Protein AF-A0A972DRQ2-F1 (afdb_monomer_lite)

pLDDT: mean 82.38, std 14.59, range [56.91, 97.81]

Structure (mmCIF, N/CA/C/O backbone):
data_AF-A0A972DRQ2-F1
#
_entry.id   AF-A0A972DRQ2-F1
#
loop_
_atom_site.group_PDB
_atom_site.id
_atom_site.type_symbol
_atom_site.label_atom_id
_atom_site.label_alt_id
_atom_site.label_comp_id
_atom_site.label_asym_id
_atom_site.label_entity_id
_atom_site.label_seq_id
_atom_site.pdbx_PDB_ins_code
_atom_site.Cartn_x
_atom_site.Cartn_y
_atom_site.Cartn_z
_atom_site.occupancy
_atom_site.B_iso_or_equiv
_atom_site.auth_seq_id
_atom_site.auth_comp_id
_atom_site.auth_asym_id
_atom_site.auth_atom_id
_atom_site.pdbx_PDB_model_num
ATOM 1 N N . MET A 1 1 ? 39.280 -11.459 -43.786 1.00 61.72 1 MET A N 1
ATOM 2 C CA . MET A 1 1 ? 39.387 -11.276 -42.315 1.00 61.72 1 MET A CA 1
ATOM 3 C C . MET A 1 1 ? 38.218 -10.493 -41.696 1.00 61.72 1 MET A C 1
ATOM 5 O O . MET A 1 1 ? 38.332 -10.025 -40.567 1.00 61.72 1 MET A O 1
ATOM 9 N N . THR A 1 2 ? 37.071 -10.400 -42.377 1.00 60.66 2 THR A N 1
ATOM 10 C CA . THR A 1 2 ? 35.934 -9.570 -41.927 1.00 60.66 2 THR A CA 1
ATOM 11 C C . THR A 1 2 ? 34.751 -10.431 -41.475 1.00 60.66 2 THR A C 1
ATOM 13 O O . THR A 1 2 ? 34.100 -10.125 -40.485 1.00 60.66 2 THR A O 1
ATOM 16 N N . THR A 1 3 ? 34.552 -11.589 -42.112 1.00 60.53 3 THR A N 1
ATOM 17 C CA . THR A 1 3 ? 33.391 -12.465 -41.889 1.00 60.53 3 THR A CA 1
ATOM 18 C C . THR A 1 3 ? 33.343 -13.077 -40.487 1.00 60.53 3 THR A C 1
ATOM 20 O O . THR A 1 3 ? 32.291 -13.094 -39.866 1.00 60.53 3 THR A O 1
ATOM 23 N N . ARG A 1 4 ? 34.485 -13.512 -39.933 1.00 72.31 4 ARG A N 1
ATOM 24 C CA . ARG A 1 4 ? 34.555 -14.061 -38.562 1.00 72.31 4 ARG A CA 1
ATOM 25 C C . ARG A 1 4 ? 34.300 -13.012 -37.475 1.00 72.31 4 ARG A C 1
ATOM 27 O O . ARG A 1 4 ? 33.722 -13.342 -36.449 1.00 72.31 4 ARG A O 1
ATOM 34 N N . ARG A 1 5 ? 34.712 -11.759 -37.706 1.00 70.56 5 ARG A N 1
ATOM 35 C CA . ARG A 1 5 ? 34.474 -10.645 -36.771 1.00 70.56 5 ARG A CA 1
ATOM 36 C C . ARG A 1 5 ? 33.010 -10.208 -36.777 1.00 70.56 5 ARG A C 1
ATOM 38 O O . ARG A 1 5 ? 32.465 -9.927 -35.719 1.00 70.56 5 ARG A O 1
ATOM 45 N N . LEU A 1 6 ? 32.374 -10.228 -37.948 1.00 70.94 6 LEU A N 1
ATOM 46 C CA . LEU A 1 6 ? 30.940 -9.969 -38.087 1.00 70.94 6 LEU A CA 1
ATOM 47 C C . LEU A 1 6 ? 30.089 -11.084 -37.463 1.00 70.94 6 LEU A C 1
ATOM 49 O O . LEU A 1 6 ? 29.118 -10.791 -36.776 1.00 70.94 6 LEU A O 1
ATOM 53 N N . LEU A 1 7 ? 30.485 -12.349 -37.637 1.00 74.19 7 LEU A N 1
ATOM 54 C CA . LEU A 1 7 ? 29.752 -13.491 -37.085 1.00 74.19 7 LEU A CA 1
ATOM 55 C C . LEU A 1 7 ? 29.771 -13.508 -35.546 1.00 74.19 7 LEU A C 1
ATOM 57 O O . LEU A 1 7 ? 28.745 -13.761 -34.924 1.00 74.19 7 LEU A O 1
ATOM 61 N N . LEU A 1 8 ? 30.916 -13.191 -34.931 1.00 70.25 8 LEU A 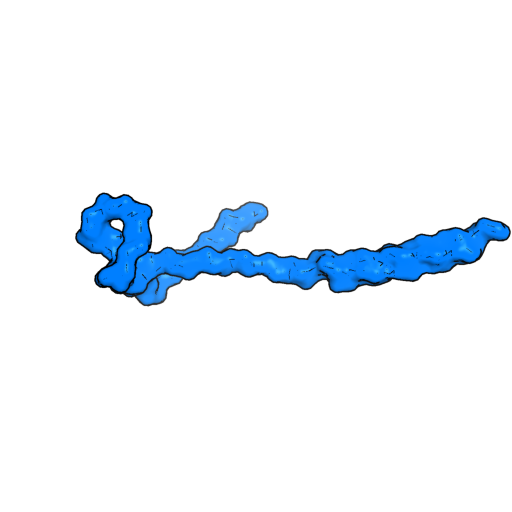N 1
ATOM 62 C CA . LEU A 1 8 ? 31.053 -13.181 -33.471 1.00 70.25 8 LEU A CA 1
ATOM 63 C C . LEU A 1 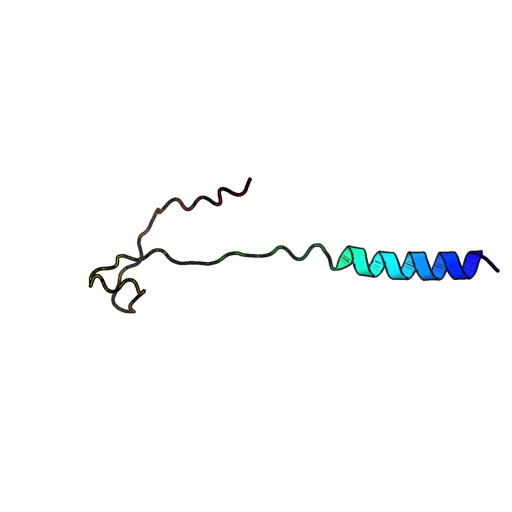8 ? 30.277 -12.020 -32.821 1.00 70.25 8 LEU A C 1
ATOM 65 O O . LEU A 1 8 ? 29.671 -12.201 -31.770 1.00 70.25 8 LEU A O 1
ATOM 69 N N . ALA A 1 9 ? 30.240 -10.853 -33.474 1.00 71.00 9 ALA A N 1
ATOM 70 C CA . ALA A 1 9 ? 29.450 -9.707 -33.021 1.00 71.00 9 ALA A CA 1
ATOM 71 C C . ALA A 1 9 ? 27.934 -9.954 -33.134 1.00 71.00 9 ALA A C 1
ATOM 73 O O . ALA A 1 9 ? 27.183 -9.567 -32.243 1.00 71.00 9 ALA A O 1
ATOM 74 N N . ALA A 1 10 ? 27.484 -10.626 -34.199 1.00 72.31 10 ALA A N 1
ATOM 75 C CA . ALA A 1 10 ? 26.071 -10.952 -34.396 1.00 72.31 10 ALA A CA 1
ATOM 76 C C . ALA A 1 10 ? 25.546 -11.964 -33.362 1.00 72.31 10 ALA A C 1
ATOM 78 O O . ALA A 1 10 ? 24.433 -11.808 -32.866 1.00 72.31 10 ALA A O 1
ATOM 79 N N . ILE A 1 11 ? 26.354 -12.969 -33.005 1.00 69.25 11 ILE A N 1
ATOM 80 C CA . ILE A 1 11 ? 25.985 -13.971 -31.993 1.00 69.25 11 ILE A CA 1
ATOM 81 C C . ILE A 1 11 ? 25.918 -13.333 -30.593 1.00 69.25 11 ILE A C 1
ATOM 83 O O . ILE A 1 11 ? 24.944 -13.549 -29.880 1.00 69.25 11 ILE A O 1
ATOM 87 N N . LEU A 1 12 ? 26.876 -12.467 -30.235 1.00 67.62 12 LEU A N 1
ATOM 88 C CA . LEU A 1 12 ? 26.902 -11.781 -28.933 1.00 67.62 12 LEU A CA 1
ATOM 89 C C . LEU A 1 12 ? 25.754 -10.764 -28.759 1.00 67.62 12 LEU A C 1
ATOM 91 O O . LEU A 1 12 ? 25.236 -10.576 -27.660 1.00 67.62 12 LEU A O 1
ATOM 95 N N . ALA A 1 13 ? 25.321 -10.115 -29.844 1.00 69.69 13 ALA A N 1
ATOM 96 C CA . ALA A 1 13 ? 24.180 -9.198 -29.812 1.00 69.69 13 ALA A CA 1
ATOM 97 C C . ALA A 1 13 ? 22.836 -9.927 -29.612 1.00 69.69 13 ALA A C 1
ATOM 99 O O . ALA A 1 13 ? 21.935 -9.384 -28.974 1.00 69.69 13 ALA A O 1
ATOM 100 N N . ALA A 1 14 ? 22.702 -11.158 -30.116 1.00 63.59 14 ALA A N 1
ATOM 101 C CA . ALA A 1 14 ? 21.478 -11.947 -29.986 1.00 63.59 14 ALA A CA 1
ATOM 102 C C . ALA A 1 14 ? 21.190 -12.374 -28.532 1.00 63.59 14 ALA A C 1
ATOM 104 O O . ALA A 1 14 ? 20.032 -12.405 -28.125 1.00 63.59 14 ALA A O 1
ATOM 105 N N . GLU A 1 15 ? 22.223 -12.637 -27.725 1.00 62.56 15 GLU A N 1
ATOM 106 C CA . GLU A 1 15 ? 22.086 -13.012 -26.306 1.00 62.56 15 GLU A CA 1
ATOM 107 C C . GLU A 1 15 ? 21.618 -11.833 -25.428 1.00 62.56 15 GLU A C 1
ATOM 109 O O . GLU A 1 15 ? 20.838 -12.010 -24.494 1.00 62.56 15 GLU A O 1
ATOM 114 N N . SER A 1 16 ? 22.041 -10.611 -25.770 1.00 60.84 16 SER A N 1
ATOM 115 C CA . SER A 1 16 ? 21.665 -9.366 -25.078 1.00 60.84 16 SER A CA 1
ATOM 116 C C . SER A 1 16 ? 20.196 -8.976 -25.299 1.00 60.84 16 SER A C 1
ATOM 118 O O . SER A 1 16 ? 19.527 -8.467 -24.399 1.00 60.84 16 SER A O 1
ATOM 120 N N . LEU A 1 17 ? 19.660 -9.261 -26.489 1.00 60.41 17 LEU A N 1
ATOM 121 C CA . LEU A 1 17 ? 18.271 -8.954 -26.847 1.00 60.41 17 LEU A CA 1
ATOM 122 C C . LEU A 1 17 ? 17.258 -9.875 -26.149 1.00 60.41 17 LEU A C 1
ATOM 124 O O . LEU A 1 17 ? 16.107 -9.488 -25.964 1.00 60.41 17 LEU A O 1
ATOM 128 N N . VAL A 1 18 ? 17.685 -11.069 -25.727 1.00 60.66 18 VAL A N 1
ATOM 129 C CA . VAL A 1 18 ? 16.846 -12.037 -25.001 1.00 60.66 18 VAL A CA 1
ATOM 130 C C . VAL A 1 18 ? 16.705 -11.682 -23.510 1.00 60.66 18 VAL A C 1
ATOM 132 O O . VAL A 1 18 ? 15.738 -12.104 -22.882 1.00 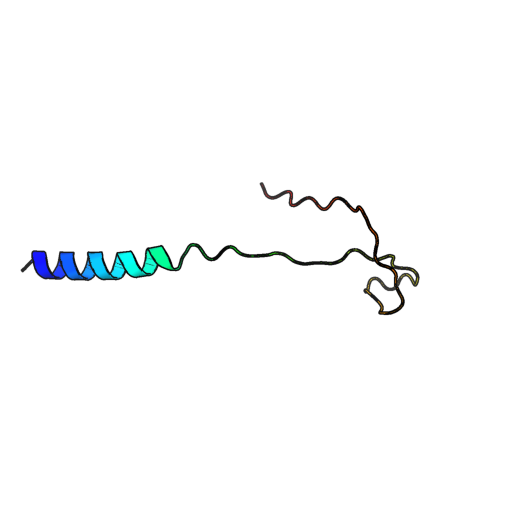60.66 18 VAL A O 1
ATOM 135 N N . SER A 1 19 ? 17.597 -10.861 -22.935 1.00 62.25 19 SER A N 1
ATOM 136 C CA . SER A 1 19 ? 17.583 -10.517 -21.499 1.00 62.25 19 SER A CA 1
ATOM 137 C C . SER A 1 19 ? 17.000 -9.139 -21.156 1.00 62.25 19 SER A C 1
ATOM 139 O O . SER A 1 19 ? 16.873 -8.808 -19.979 1.00 62.25 19 SER A O 1
ATOM 141 N N . HIS A 1 20 ? 16.595 -8.347 -22.153 1.00 56.91 20 HIS A N 1
ATOM 142 C CA . HIS A 1 20 ? 16.088 -6.981 -21.949 1.00 56.91 20 HIS A CA 1
ATOM 143 C C . HIS A 1 20 ? 14.564 -6.865 -21.791 1.00 56.91 20 HIS A C 1
ATOM 145 O O . HIS A 1 20 ? 14.047 -5.766 -21.606 1.00 56.91 20 HIS A O 1
ATOM 151 N N . ALA A 1 21 ? 13.835 -7.981 -21.853 1.00 60.03 21 ALA A N 1
ATOM 152 C CA . ALA A 1 21 ? 12.381 -8.022 -21.693 1.00 60.03 21 ALA A CA 1
ATOM 153 C C . ALA A 1 21 ? 11.957 -8.553 -20.312 1.00 60.03 21 ALA A C 1
ATOM 155 O O . ALA A 1 21 ? 10.966 -9.270 -20.184 1.00 60.03 21 ALA A O 1
ATOM 156 N N . SER A 1 22 ? 12.706 -8.235 -19.257 1.00 72.25 22 SER A N 1
ATOM 157 C CA . SER A 1 22 ? 12.251 -8.466 -17.887 1.00 72.25 22 SER A CA 1
ATOM 158 C C . SER A 1 22 ? 11.202 -7.409 -17.533 1.00 72.25 22 SER A C 1
ATOM 160 O O . SER A 1 22 ? 11.513 -6.249 -17.275 1.00 72.25 22 SER A O 1
ATOM 162 N N . SER A 1 23 ? 9.926 -7.803 -17.552 1.00 77.12 23 SER A N 1
ATOM 163 C CA . SER A 1 23 ? 8.837 -6.949 -17.072 1.00 77.12 23 SER A CA 1
ATOM 164 C C . SER A 1 23 ? 9.081 -6.584 -15.606 1.00 77.12 23 SER A C 1
ATOM 166 O O . SER A 1 23 ? 9.205 -7.469 -14.761 1.00 77.12 23 SER A O 1
ATOM 168 N N . ALA A 1 24 ? 9.123 -5.289 -15.293 1.00 82.62 24 ALA A N 1
ATOM 169 C CA . ALA A 1 24 ? 9.167 -4.814 -13.914 1.00 82.62 24 ALA A CA 1
ATOM 170 C C . ALA A 1 24 ? 7.758 -4.821 -13.297 1.00 82.62 24 ALA A C 1
ATOM 172 O O . ALA A 1 24 ? 6.773 -4.543 -13.986 1.00 82.62 24 ALA A O 1
ATOM 173 N N . ALA A 1 25 ? 7.666 -5.106 -11.997 1.00 86.75 25 ALA A N 1
ATOM 174 C CA . ALA A 1 25 ? 6.424 -5.042 -11.230 1.00 86.75 25 ALA A CA 1
ATOM 175 C C . ALA A 1 25 ? 6.479 -3.902 -10.199 1.00 86.75 25 ALA A C 1
ATOM 177 O O . ALA A 1 25 ? 7.532 -3.632 -9.624 1.00 86.75 25 ALA A O 1
ATOM 178 N N . LEU A 1 26 ? 5.340 -3.240 -9.973 1.00 88.31 26 LEU A N 1
ATOM 179 C CA . LEU A 1 26 ? 5.101 -2.388 -8.805 1.00 88.31 26 LEU A CA 1
ATOM 180 C C . LEU A 1 26 ? 4.121 -3.113 -7.884 1.00 88.31 26 LEU A C 1
ATOM 182 O O . LEU A 1 26 ? 3.111 -3.633 -8.356 1.00 88.31 26 LEU A O 1
ATOM 186 N N . GLU A 1 27 ? 4.384 -3.081 -6.584 1.00 92.44 27 GLU A N 1
ATOM 187 C CA . GLU A 1 27 ? 3.511 -3.642 -5.555 1.00 92.44 27 GLU A CA 1
ATOM 188 C C . GLU A 1 27 ? 3.253 -2.624 -4.438 1.00 92.44 27 GLU A C 1
ATOM 190 O O . GLU A 1 27 ? 4.033 -1.695 -4.223 1.00 92.44 27 GLU A O 1
ATOM 195 N N . GLY A 1 28 ? 2.126 -2.776 -3.746 1.00 93.06 28 GLY A N 1
ATOM 196 C CA . GLY A 1 28 ? 1.716 -1.891 -2.662 1.00 93.06 28 GLY A CA 1
ATOM 197 C C . GLY A 1 28 ? 0.409 -2.345 -2.016 1.00 93.06 28 GLY A C 1
ATOM 198 O O . GLY A 1 28 ? -0.255 -3.260 -2.504 1.00 93.06 28 GLY A O 1
ATOM 199 N N . ARG A 1 29 ? 0.030 -1.699 -0.908 1.00 94.81 29 ARG A N 1
ATOM 200 C CA . ARG A 1 29 ? -1.240 -1.938 -0.204 1.00 94.81 29 ARG A CA 1
ATOM 201 C C . ARG A 1 29 ? -1.924 -0.622 0.145 1.00 94.81 29 ARG A C 1
ATOM 203 O O . ARG A 1 29 ? -1.247 0.355 0.450 1.00 94.81 29 ARG A O 1
ATOM 210 N N . VAL A 1 30 ? -3.254 -0.635 0.178 1.00 96.31 30 VAL A N 1
ATOM 211 C CA . VAL A 1 30 ? -4.065 0.463 0.718 1.00 96.31 30 VAL A CA 1
ATOM 212 C C . VAL A 1 30 ? -4.633 0.037 2.065 1.00 96.31 30 VAL A C 1
ATOM 214 O O . VAL A 1 30 ? -5.150 -1.074 2.202 1.00 96.31 30 VAL A O 1
ATOM 217 N N . TYR A 1 31 ? -4.517 0.909 3.061 1.00 96.81 31 TYR A N 1
ATOM 218 C CA . TYR A 1 31 ? -4.932 0.650 4.434 1.00 96.81 31 TYR A CA 1
ATOM 219 C C . TYR A 1 31 ? -5.635 1.861 5.033 1.00 96.81 31 TYR A C 1
ATOM 221 O O . TYR A 1 31 ? -5.418 2.993 4.601 1.00 96.81 31 TYR A O 1
ATOM 229 N N . LEU A 1 32 ? -6.512 1.596 5.997 1.00 97.44 32 LEU A N 1
ATOM 230 C CA . LEU A 1 32 ? -7.148 2.633 6.792 1.00 97.44 32 LEU A CA 1
ATOM 231 C C . LEU A 1 32 ? -6.195 3.042 7.918 1.00 97.44 32 LEU A C 1
ATOM 233 O O . LEU A 1 32 ? -6.037 2.273 8.861 1.00 97.44 32 LEU A O 1
ATOM 237 N N . ASP A 1 33 ? -5.606 4.236 7.816 1.00 97.56 33 ASP A N 1
ATOM 238 C CA . ASP A 1 33 ? -4.795 4.848 8.881 1.00 97.56 33 ASP A 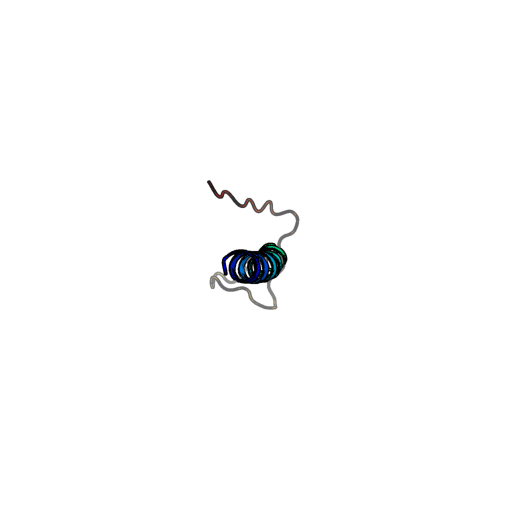CA 1
ATOM 239 C C . ASP A 1 33 ? -5.711 5.273 10.041 1.00 97.56 33 ASP A C 1
ATOM 241 O O . ASP A 1 33 ? -6.228 6.394 10.096 1.00 97.56 33 ASP A O 1
ATOM 245 N N . ALA A 1 34 ? -6.018 4.320 10.917 1.00 97.75 34 ALA A N 1
ATOM 246 C CA . ALA A 1 34 ? -7.017 4.482 11.966 1.00 97.75 34 ALA A CA 1
ATOM 247 C C . ALA A 1 34 ? -6.457 5.242 13.174 1.00 97.75 34 ALA A C 1
ATOM 249 O O . ALA A 1 34 ? -7.222 5.824 13.946 1.00 97.75 34 ALA A O 1
ATOM 250 N N . ASN A 1 35 ? -5.134 5.230 13.344 1.00 97.12 35 ASN A N 1
ATOM 251 C CA . ASN A 1 35 ? -4.445 5.859 14.468 1.00 97.12 35 ASN A CA 1
ATOM 252 C C . ASN A 1 35 ? -3.663 7.132 14.084 1.00 97.12 35 ASN A C 1
ATOM 254 O O . ASN A 1 35 ? -3.072 7.756 14.966 1.00 97.12 35 ASN A O 1
ATOM 258 N N . GLN A 1 36 ? -3.725 7.543 12.814 1.00 97.75 36 GLN A N 1
ATOM 259 C CA . GLN A 1 36 ? -3.189 8.793 12.264 1.00 97.75 36 GLN A CA 1
ATOM 260 C C . GLN A 1 36 ? -1.666 8.919 12.353 1.00 97.75 36 GLN A C 1
ATOM 262 O O . GLN A 1 36 ? -1.132 10.019 12.524 1.00 97.75 36 GLN A O 1
ATOM 267 N N . ASN A 1 37 ? -0.944 7.805 12.259 1.00 97.56 37 ASN A N 1
ATOM 268 C CA . ASN A 1 37 ? 0.512 7.803 12.384 1.00 97.56 37 ASN A CA 1
ATOM 269 C C . ASN A 1 37 ? 1.245 7.774 11.027 1.00 97.56 37 ASN A C 1
ATOM 271 O O . ASN A 1 37 ? 2.481 7.844 10.996 1.00 97.56 37 ASN A O 1
ATOM 275 N N . GLY A 1 38 ? 0.507 7.685 9.913 1.00 96.75 38 GLY A N 1
ATOM 276 C CA . GLY A 1 38 ? 1.056 7.670 8.559 1.00 96.75 38 GLY A CA 1
ATOM 277 C C . GLY A 1 38 ? 1.821 6.395 8.198 1.00 96.75 38 GLY A C 1
ATOM 278 O O . GLY A 1 38 ? 2.610 6.406 7.251 1.00 96.75 38 GLY A O 1
ATOM 279 N N . ARG A 1 39 ? 1.635 5.297 8.937 1.00 96.62 39 ARG A N 1
ATOM 280 C CA . ARG A 1 39 ? 2.302 4.012 8.707 1.00 96.62 39 ARG A CA 1
ATOM 281 C C . ARG A 1 39 ? 1.288 2.875 8.729 1.00 96.62 39 ARG A C 1
ATOM 283 O O . ARG A 1 39 ? 0.348 2.920 9.499 1.00 96.62 39 ARG A O 1
ATOM 290 N N . PRO A 1 40 ? 1.488 1.840 7.905 1.00 96.00 40 PRO A N 1
ATOM 291 C CA . PRO A 1 40 ? 0.649 0.659 7.964 1.00 96.00 40 PRO A CA 1
ATOM 292 C C . PRO A 1 40 ? 0.928 -0.131 9.243 1.00 96.00 40 PRO A C 1
ATOM 294 O O . PRO A 1 40 ? 2.025 -0.670 9.399 1.00 96.00 40 PRO A O 1
ATOM 297 N N . ASP A 1 41 ? -0.080 -0.274 10.098 1.00 97.50 41 ASP A N 1
ATOM 298 C CA . ASP A 1 41 ? 0.004 -1.104 11.300 1.00 97.50 41 ASP A CA 1
ATOM 299 C C . ASP A 1 41 ? -0.696 -2.469 11.140 1.00 97.50 41 ASP A C 1
ATOM 301 O O . ASP A 1 41 ? -1.662 -2.599 10.382 1.00 97.50 41 ASP A O 1
ATOM 305 N N . PRO A 1 42 ? -0.268 -3.524 11.872 1.00 96.25 42 PRO A N 1
ATOM 306 C CA . PRO A 1 42 ? -0.848 -4.868 11.744 1.00 96.25 42 PRO A CA 1
ATOM 307 C C . PRO A 1 42 ? -2.343 -4.959 12.074 1.00 96.25 42 PRO A C 1
ATOM 309 O O . PRO A 1 42 ? -3.031 -5.845 11.572 1.00 96.25 42 PRO A O 1
ATOM 312 N N . ALA A 1 43 ? -2.837 -4.066 12.936 1.00 95.88 43 ALA A N 1
ATOM 313 C CA . ALA A 1 43 ? -4.242 -4.012 13.332 1.00 95.88 43 ALA A CA 1
ATOM 314 C C . ALA A 1 43 ? -5.118 -3.209 12.350 1.00 95.88 43 ALA A C 1
ATOM 316 O O . ALA A 1 43 ? -6.337 -3.171 12.516 1.00 95.88 43 ALA A 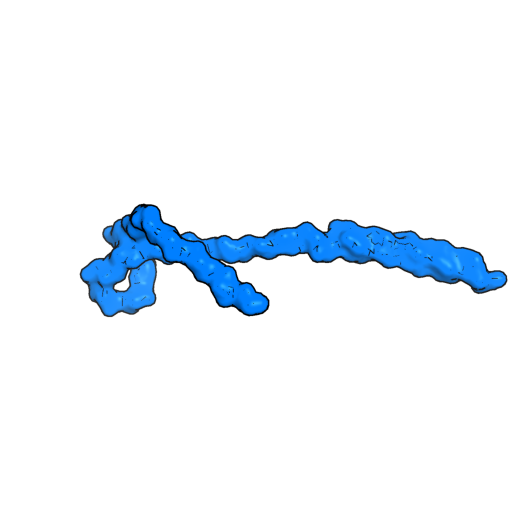O 1
ATOM 317 N N . GLU A 1 44 ? -4.526 -2.567 11.339 1.00 97.81 44 GLU A N 1
ATOM 318 C CA . GLU A 1 44 ? -5.251 -1.721 10.397 1.00 97.81 44 GLU A CA 1
ATOM 319 C C . GLU A 1 44 ? -5.789 -2.510 9.211 1.00 97.81 44 GLU A C 1
ATOM 321 O O . GLU A 1 44 ? -5.064 -3.190 8.471 1.00 97.81 44 GLU A O 1
ATOM 326 N N . ALA A 1 45 ? -7.097 -2.372 9.007 1.00 96.69 45 ALA A N 1
ATOM 327 C CA . ALA A 1 45 ? -7.797 -3.018 7.917 1.00 96.69 45 ALA A CA 1
ATOM 328 C C . ALA A 1 45 ? -7.296 -2.518 6.553 1.00 96.69 45 ALA A C 1
ATOM 330 O O . ALA A 1 45 ? -7.009 -1.335 6.349 1.00 96.69 45 ALA A O 1
ATOM 331 N N . GLY A 1 46 ? -7.237 -3.440 5.593 1.00 96.50 46 GLY A N 1
ATOM 332 C CA . GLY A 1 46 ? -7.091 -3.078 4.188 1.00 96.50 46 GLY A CA 1
ATOM 333 C C . GLY A 1 46 ? -8.362 -2.418 3.651 1.00 96.50 46 GLY A C 1
ATOM 334 O O . GLY A 1 46 ? -9.461 -2.674 4.145 1.00 96.50 46 GLY A O 1
ATOM 335 N N . VAL A 1 47 ? -8.216 -1.603 2.606 1.00 97.12 47 VAL A N 1
ATOM 336 C CA . VAL A 1 47 ? -9.353 -0.981 1.912 1.00 97.12 47 VAL A CA 1
ATOM 337 C C . VAL A 1 47 ? -9.565 -1.676 0.570 1.00 97.12 47 VAL A C 1
ATOM 339 O O . VAL A 1 47 ? -8.697 -1.645 -0.302 1.00 97.12 47 VAL A O 1
ATOM 342 N N . ALA A 1 48 ? -10.715 -2.330 0.408 1.00 97.25 48 ALA A N 1
ATOM 343 C CA . ALA A 1 48 ? -11.072 -3.020 -0.829 1.00 97.25 48 ALA A CA 1
ATOM 344 C C . ALA A 1 48 ? -11.578 -2.044 -1.903 1.00 97.25 48 ALA A C 1
ATOM 346 O O . ALA A 1 48 ? -12.085 -0.968 -1.591 1.00 97.25 48 ALA A O 1
ATOM 347 N N . ASN A 1 49 ? -11.504 -2.465 -3.170 1.00 96.50 49 ASN A N 1
ATOM 348 C CA . ASN A 1 49 ? -12.061 -1.747 -4.326 1.00 96.50 49 ASN A CA 1
ATOM 349 C C . ASN A 1 49 ? -11.491 -0.333 -4.545 1.00 96.50 49 ASN A C 1
ATOM 351 O O . ASN A 1 49 ? -12.169 0.534 -5.095 1.00 96.50 49 ASN A O 1
ATOM 355 N N . VAL A 1 50 ? -10.244 -0.093 -4.135 1.00 95.94 50 VAL A N 1
ATOM 356 C CA . VAL A 1 50 ? -9.555 1.174 -4.399 1.00 95.94 50 VAL A CA 1
ATOM 357 C C . VAL A 1 50 ? -8.973 1.148 -5.806 1.00 95.94 50 VAL A C 1
ATOM 359 O O . VAL A 1 50 ? -8.149 0.292 -6.129 1.00 95.94 50 VAL A O 1
ATOM 362 N N . LEU A 1 51 ? -9.392 2.097 -6.643 1.00 95.25 51 LEU A N 1
ATOM 363 C CA . LEU A 1 51 ? -8.790 2.311 -7.953 1.00 95.25 51 LEU A CA 1
ATOM 364 C C . LEU A 1 51 ? -7.416 2.965 -7.775 1.00 95.25 51 LEU A C 1
ATOM 366 O O . LEU A 1 51 ? -7.319 4.084 -7.273 1.00 95.25 51 LEU A O 1
ATOM 370 N N . VAL A 1 52 ? -6.364 2.274 -8.213 1.00 92.75 52 VAL A N 1
ATOM 371 C CA . VAL A 1 52 ? -4.996 2.801 -8.252 1.00 92.75 52 VAL A CA 1
ATOM 372 C C . VAL A 1 52 ? -4.607 2.966 -9.710 1.00 92.75 52 VAL A C 1
ATOM 374 O O . VAL A 1 52 ? -4.537 1.985 -10.449 1.00 92.75 52 VAL A O 1
ATOM 377 N N . ASN A 1 53 ? -4.377 4.206 -10.125 1.00 92.06 53 ASN A N 1
ATOM 378 C CA . ASN A 1 53 ? -3.964 4.513 -11.483 1.00 92.06 53 ASN A CA 1
ATOM 379 C C . ASN A 1 53 ? -2.472 4.838 -11.524 1.00 92.06 53 ASN A C 1
ATOM 381 O O . ASN A 1 53 ? -1.955 5.568 -10.677 1.00 92.06 53 ASN A O 1
ATOM 385 N N . LYS A 1 54 ? -1.785 4.291 -12.523 1.00 86.50 54 LYS A N 1
ATOM 386 C CA . LYS A 1 54 ? -0.388 4.597 -12.798 1.00 86.50 54 LYS A CA 1
ATOM 387 C C . LYS A 1 54 ? -0.357 5.602 -13.943 1.00 86.50 54 LYS A C 1
ATOM 389 O O . LYS A 1 54 ? -0.112 5.228 -15.086 1.00 86.50 54 LYS A O 1
ATOM 394 N N . ASP A 1 55 ? -0.629 6.862 -13.622 1.00 86.12 55 ASP A N 1
ATOM 395 C CA . ASP A 1 55 ? -0.515 7.977 -14.563 1.00 86.12 55 ASP A CA 1
ATOM 396 C C . ASP A 1 55 ? 0.966 8.250 -14.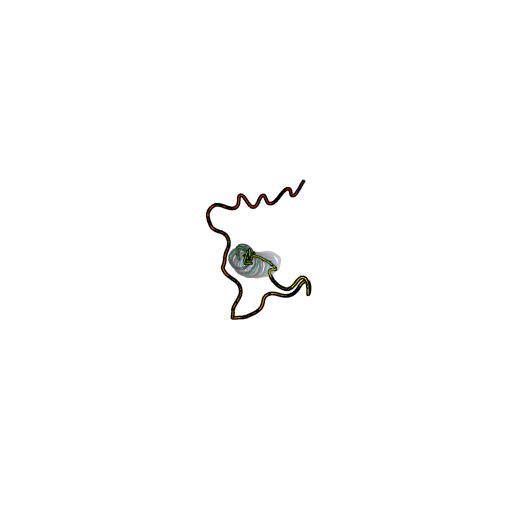855 1.00 86.12 55 ASP A C 1
ATOM 398 O O . ASP A 1 55 ? 1.584 9.130 -14.257 1.00 86.12 55 ASP A O 1
ATOM 402 N N . ILE A 1 56 ? 1.574 7.443 -15.725 1.00 74.56 56 ILE A N 1
ATOM 403 C CA . ILE A 1 56 ? 2.884 7.760 -16.301 1.00 74.56 56 ILE A CA 1
ATOM 404 C C . ILE A 1 56 ? 2.646 8.419 -17.665 1.00 74.56 56 ILE A C 1
ATOM 406 O O . ILE A 1 56 ? 1.963 7.797 -18.484 1.00 74.56 56 ILE A O 1
ATOM 410 N N . PRO A 1 57 ? 3.169 9.633 -17.919 1.00 67.62 57 PRO A N 1
ATOM 411 C CA . PRO A 1 57 ? 3.206 10.207 -19.263 1.00 67.62 57 PRO A CA 1
ATOM 412 C C . PRO A 1 57 ? 4.146 9.442 -20.204 1.00 67.62 57 PRO A C 1
ATOM 414 O O . PRO A 1 57 ? 5.098 8.791 -19.710 1.00 67.62 57 PRO A O 1
#

Sequence (57 aa):
MTTRRLLLAAILAAESLVSHASSAALEGRVYLDANQNGRPDPAEAGVANVLVNKDIP

Secondary structure (DSSP, 8-state):
--HHHHHHHHHHHHHHHHSS----------B--SSSSSS--TTSPB-TT--------

Foldseek 3Di:
DVVVVVVVVVVVVVVVVVPPPPDDDDDDFAWDPPVPPPDDDPPTDTDPPDDDDDPDD

Radius of gyration: 24.17 Å; chains: 1; bounding box: 51×24×57 Å